Protein AF-A0A8S2WA29-F1 (afdb_monomer_lite)

Organism: NCBI:txid392030

Sequence (80 aa):
MDSTFCTTPPNFEQVFIIQVILHGSYVLVMYALLPDHKAITYVHLFNILFAEAKPFNKKFDPILIMSNFEPGIAKEIALE

Radius of gyration: 13.33 Å; chains: 1; bounding box: 33×31×36 Å

pLDDT: mean 72.46, std 14.71, range [35.94, 89.75]

Secondary structure (DSSP, 8-state):
-----S---TT-SEEEEEEEEETTEEEEEEEEEES---HHHHHHHHHHHHHHHGGGTPPP-GGG----S-HHHHHHHTT-

Foldseek 3Di:
DPPPDPDDPPQFDDKAWDWDQDPNDTDTDDIDGFNDLALVRVVVVVVVVQVVCVVVVDDDDLVPDPDDPRVSSVVVVVPD

Structure (mmCIF, N/CA/C/O backbone):
data_AF-A0A8S2WA29-F1
#
_entry.id   AF-A0A8S2WA29-F1
#
loop_
_atom_site.group_PDB
_atom_site.id
_atom_site.type_symbol
_atom_site.label_atom_id
_atom_site.label_alt_id
_atom_site.label_comp_id
_atom_site.label_asym_id
_atom_site.label_entity_id
_atom_site.label_seq_id
_atom_site.pdbx_PDB_ins_code
_atom_site.Cartn_x
_atom_site.Cartn_y
_atom_site.Cartn_z
_atom_site.occupancy
_atom_site.B_iso_or_equiv
_atom_site.auth_seq_id
_atom_site.auth_comp_id
_atom_site.auth_asym_id
_atom_site.auth_atom_id
_atom_site.pdbx_PDB_model_num
ATOM 1 N N . MET A 1 1 ? 14.406 -6.775 7.495 1.00 43.25 1 MET A N 1
ATOM 2 C CA . MET A 1 1 ? 14.106 -7.635 6.337 1.00 43.25 1 MET A CA 1
ATOM 3 C C . MET A 1 1 ? 13.518 -8.914 6.905 1.00 43.25 1 MET A C 1
ATOM 5 O O . MET A 1 1 ? 14.275 -9.754 7.371 1.00 43.25 1 MET A O 1
ATOM 9 N N . ASP A 1 2 ? 12.189 -8.982 7.021 1.00 35.94 2 ASP A N 1
ATOM 10 C CA . ASP A 1 2 ? 11.507 -10.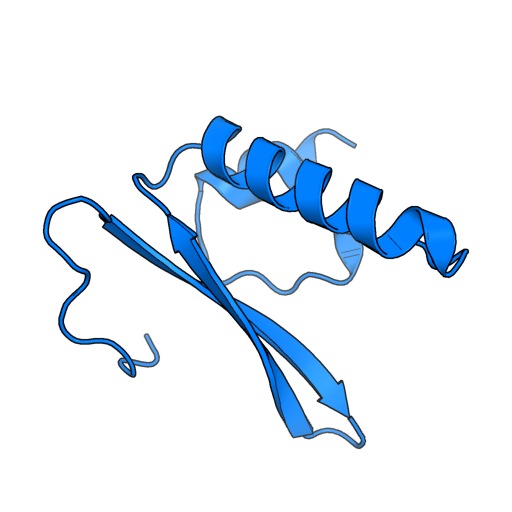271 7.166 1.00 35.94 2 ASP A CA 1
ATOM 11 C C . ASP A 1 2 ? 11.240 -10.753 5.740 1.00 35.94 2 ASP A C 1
ATOM 13 O O . ASP A 1 2 ? 10.727 -10.014 4.899 1.00 35.94 2 ASP A O 1
ATOM 17 N N . SER A 1 3 ? 11.778 -11.926 5.438 1.00 39.16 3 SER A N 1
ATOM 18 C CA . SER A 1 3 ? 11.931 -12.459 4.090 1.00 39.16 3 SER A CA 1
ATOM 19 C C . SER A 1 3 ? 10.866 -13.517 3.834 1.00 39.16 3 SER A C 1
ATOM 21 O O . SER A 1 3 ? 11.194 -14.667 3.554 1.00 39.16 3 SER A O 1
ATOM 23 N N . THR A 1 4 ? 9.588 -13.168 3.980 1.00 54.19 4 THR A N 1
ATOM 24 C CA . THR A 1 4 ? 8.510 -14.159 3.810 1.00 54.19 4 THR A CA 1
ATOM 25 C C . THR A 1 4 ? 8.140 -14.389 2.332 1.00 54.19 4 THR A C 1
ATOM 27 O O . THR A 1 4 ? 7.560 -15.418 1.995 1.00 54.19 4 THR A O 1
ATOM 30 N N . PHE A 1 5 ? 8.553 -13.510 1.408 1.00 53.50 5 PHE A N 1
ATOM 31 C CA . PHE A 1 5 ? 8.272 -13.661 -0.026 1.00 53.50 5 PHE A CA 1
ATOM 32 C C . PHE A 1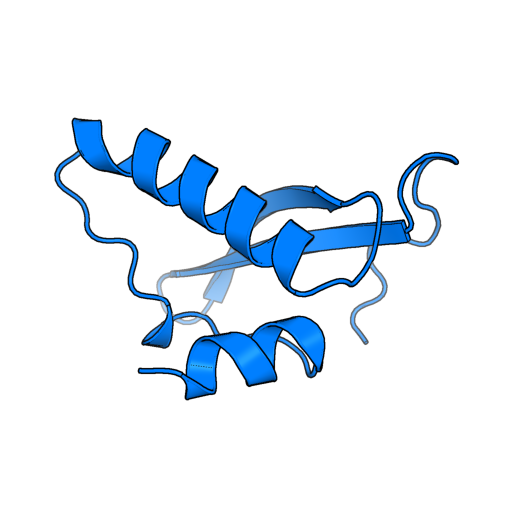 5 ? 9.553 -13.568 -0.866 1.00 53.50 5 PHE A C 1
ATOM 34 O O . PHE A 1 5 ? 10.092 -12.490 -1.089 1.00 53.50 5 PHE A O 1
ATOM 41 N N . CYS A 1 6 ? 10.051 -14.718 -1.336 1.00 53.72 6 CYS A N 1
ATOM 42 C CA . CYS A 1 6 ? 11.256 -14.806 -2.174 1.00 53.72 6 CYS A CA 1
ATOM 43 C C . CYS A 1 6 ? 11.008 -14.512 -3.664 1.00 53.72 6 CYS A C 1
ATOM 45 O O . CYS A 1 6 ? 11.971 -14.360 -4.407 1.00 53.72 6 CYS A O 1
ATOM 47 N N . THR A 1 7 ? 9.753 -14.467 -4.125 1.00 57.88 7 THR A N 1
ATOM 48 C CA . THR A 1 7 ? 9.413 -14.203 -5.534 1.00 57.88 7 THR A CA 1
ATOM 49 C C . THR A 1 7 ? 8.048 -13.527 -5.647 1.00 57.88 7 THR A C 1
ATOM 51 O O . THR A 1 7 ? 7.036 -14.069 -5.204 1.00 57.88 7 THR A O 1
ATOM 54 N N . THR A 1 8 ? 8.007 -12.340 -6.247 1.00 63.41 8 THR A N 1
ATOM 55 C CA . THR A 1 8 ? 6.775 -11.738 -6.764 1.00 63.41 8 THR A CA 1
ATOM 56 C C . THR A 1 8 ? 6.515 -12.246 -8.187 1.00 63.41 8 THR A C 1
ATOM 58 O O . THR A 1 8 ? 7.469 -12.541 -8.914 1.00 63.41 8 THR A O 1
ATOM 61 N N . PRO A 1 9 ? 5.246 -12.395 -8.620 1.00 74.69 9 PRO A N 1
ATOM 62 C CA . PRO A 1 9 ? 4.956 -12.725 -10.013 1.00 74.69 9 PRO A CA 1
ATOM 63 C C . PRO A 1 9 ? 5.562 -11.670 -10.956 1.00 74.69 9 PRO A C 1
ATOM 65 O O . PRO A 1 9 ? 5.720 -10.527 -10.533 1.00 74.69 9 PRO A O 1
ATOM 68 N N . PRO A 1 10 ? 5.828 -11.989 -12.238 1.00 77.38 10 PRO A N 1
ATOM 69 C CA . PRO A 1 10 ? 6.615 -11.129 -13.137 1.00 77.38 10 PRO A CA 1
ATOM 70 C C . PRO A 1 10 ? 6.108 -9.690 -13.311 1.00 77.38 10 PRO A C 1
ATOM 72 O O . PRO A 1 10 ? 6.861 -8.825 -13.740 1.00 77.38 10 PRO A O 1
ATOM 75 N N . ASN A 1 11 ? 4.838 -9.437 -12.993 1.00 85.06 11 ASN A N 1
ATOM 76 C CA . ASN A 1 11 ? 4.191 -8.134 -13.134 1.00 85.06 11 ASN A CA 1
ATOM 77 C C . ASN A 1 11 ? 4.221 -7.291 -11.846 1.00 85.06 11 ASN A C 1
ATOM 79 O O . ASN A 1 11 ? 3.634 -6.212 -11.823 1.00 85.06 11 ASN A O 1
ATOM 83 N N . PHE A 1 12 ? 4.829 -7.796 -10.769 1.00 85.19 12 PHE A N 1
ATOM 84 C CA . PHE A 1 12 ? 4.843 -7.148 -9.462 1.00 85.19 12 PHE A CA 1
ATOM 85 C C . PHE A 1 12 ? 6.260 -7.069 -8.907 1.00 85.19 12 PHE A C 1
ATOM 87 O O . PHE A 1 12 ? 7.008 -8.045 -8.924 1.00 85.19 12 PHE A O 1
ATOM 94 N N . GLU A 1 13 ? 6.613 -5.909 -8.371 1.00 85.50 13 GLU A N 1
ATOM 95 C CA . GLU A 1 13 ? 7.932 -5.657 -7.788 1.00 85.50 13 GLU A CA 1
ATOM 96 C C . GLU A 1 13 ? 7.939 -5.824 -6.265 1.00 85.50 13 GLU A C 1
ATOM 98 O O . GLU A 1 13 ? 9.013 -5.922 -5.670 1.00 85.50 13 GLU A O 1
ATOM 103 N N . GLN A 1 14 ? 6.765 -5.865 -5.621 1.00 81.06 14 GLN A N 1
ATOM 104 C CA . GLN A 1 14 ? 6.679 -6.053 -4.172 1.00 81.06 14 GLN A CA 1
ATOM 105 C C . GLN A 1 14 ? 5.376 -6.679 -3.675 1.00 81.06 14 GLN A C 1
ATOM 107 O O . GLN A 1 14 ? 4.315 -6.573 -4.294 1.00 81.06 14 GLN A O 1
ATOM 112 N N . VAL A 1 15 ? 5.481 -7.280 -2.490 1.00 84.00 15 VAL A N 1
ATOM 113 C CA . VAL A 1 15 ? 4.352 -7.644 -1.634 1.00 84.00 15 VAL A CA 1
ATOM 114 C C . VAL A 1 15 ? 4.286 -6.626 -0.499 1.00 84.00 15 VAL A C 1
ATOM 116 O O . VAL A 1 15 ? 5.155 -6.602 0.369 1.00 84.00 15 VAL A O 1
ATOM 119 N N . PHE A 1 16 ? 3.253 -5.792 -0.498 1.00 82.19 16 PHE A N 1
ATOM 120 C CA . PHE A 1 16 ? 2.973 -4.846 0.571 1.00 82.19 16 PHE A CA 1
ATOM 121 C C . PHE A 1 16 ? 2.105 -5.510 1.637 1.00 82.19 16 PHE A C 1
ATOM 123 O O . PHE A 1 16 ? 1.046 -6.051 1.326 1.00 82.19 16 PHE A O 1
ATOM 130 N N . ILE A 1 17 ? 2.546 -5.490 2.891 1.00 81.50 17 ILE A N 1
ATOM 131 C CA . ILE A 1 17 ? 1.906 -6.209 3.994 1.00 81.50 17 ILE A CA 1
ATOM 132 C C . ILE A 1 17 ? 1.299 -5.210 4.977 1.00 81.50 17 ILE A C 1
ATOM 134 O O . ILE A 1 17 ? 1.982 -4.306 5.450 1.00 81.50 17 ILE A O 1
ATOM 138 N N . ILE A 1 18 ? 0.030 -5.415 5.330 1.00 79.38 18 ILE A N 1
ATOM 139 C CA . ILE A 1 18 ? -0.672 -4.648 6.359 1.00 79.38 18 ILE A CA 1
ATOM 140 C C . ILE A 1 18 ? -0.926 -5.567 7.551 1.00 79.38 18 ILE A C 1
ATOM 142 O O . ILE A 1 18 ? -1.542 -6.633 7.432 1.00 79.38 18 ILE A O 1
ATOM 146 N N . GLN A 1 19 ? -0.450 -5.135 8.713 1.00 78.69 19 GLN A N 1
ATOM 147 C CA . GLN A 1 19 ? -0.599 -5.832 9.985 1.00 78.69 19 GLN A CA 1
ATOM 148 C C . GLN A 1 19 ? -1.309 -4.935 10.993 1.00 78.69 19 GLN A C 1
ATOM 150 O O . GLN A 1 19 ? -1.179 -3.713 10.958 1.00 78.69 19 GLN A O 1
ATOM 155 N N . VAL A 1 20 ? -2.038 -5.554 11.915 1.00 76.38 20 VAL A N 1
ATOM 156 C CA . VAL A 1 20 ? -2.621 -4.881 13.080 1.00 76.38 20 VAL A CA 1
ATOM 157 C C . VAL A 1 20 ? -2.024 -5.459 14.353 1.00 76.38 20 VAL A C 1
ATOM 159 O O . VAL A 1 20 ? -1.672 -6.637 14.402 1.00 76.38 20 VAL A O 1
ATOM 162 N N . ILE A 1 21 ? -1.928 -4.640 15.396 1.00 76.81 21 ILE A N 1
ATOM 163 C CA . ILE A 1 21 ? -1.482 -5.093 16.713 1.00 76.81 21 ILE A CA 1
ATOM 164 C C . ILE A 1 21 ? -2.714 -5.498 17.524 1.00 76.81 21 ILE A C 1
ATOM 166 O O . ILE A 1 21 ? -3.569 -4.668 17.829 1.00 76.81 21 ILE A O 1
ATOM 170 N N . LEU A 1 22 ? -2.797 -6.774 17.896 1.00 77.81 22 LEU A N 1
ATOM 171 C CA . LEU A 1 22 ? -3.838 -7.325 18.763 1.00 77.81 22 LEU A CA 1
ATOM 172 C C . LEU A 1 22 ? -3.180 -7.961 19.985 1.00 77.81 22 LEU A C 1
ATOM 174 O O . LEU A 1 22 ? -2.371 -8.874 19.856 1.00 77.81 22 LEU A O 1
ATOM 178 N N . HIS A 1 23 ? -3.506 -7.456 21.179 1.00 85.94 23 HIS A N 1
ATOM 179 C CA . HIS A 1 23 ? -2.934 -7.917 22.454 1.00 85.94 23 HIS A CA 1
ATOM 180 C C . HIS A 1 23 ? -1.392 -7.993 22.454 1.00 85.94 23 HIS A C 1
ATOM 182 O O . HIS A 1 23 ? -0.802 -8.943 22.960 1.00 85.94 23 HIS A O 1
ATOM 188 N N . GLY A 1 24 ? -0.731 -7.003 21.845 1.00 79.81 24 GLY A N 1
ATOM 189 C CA . GLY A 1 24 ? 0.732 -6.950 21.747 1.00 79.81 24 GLY A CA 1
ATOM 190 C C . GLY A 1 24 ? 1.345 -7.875 20.689 1.00 79.81 24 GLY A C 1
ATOM 191 O O . GLY A 1 24 ? 2.565 -7.928 20.579 1.00 79.81 24 GLY A O 1
ATOM 192 N N . SER A 1 25 ? 0.529 -8.579 19.901 1.00 77.25 25 SER A N 1
ATOM 193 C CA . SER A 1 25 ? 0.982 -9.431 18.797 1.00 77.25 25 SER A CA 1
ATOM 194 C C . SER A 1 25 ? 0.632 -8.814 17.446 1.00 77.25 25 SER A C 1
ATOM 196 O O . SER A 1 25 ? -0.476 -8.309 17.261 1.00 77.25 25 SER A O 1
ATOM 198 N N . TYR A 1 26 ? 1.559 -8.883 16.489 1.00 77.81 26 TYR A N 1
ATOM 199 C CA . TYR A 1 26 ? 1.295 -8.505 15.101 1.00 77.81 26 TYR A CA 1
ATOM 200 C C . TYR A 1 26 ? 0.482 -9.596 14.406 1.00 77.81 26 TYR A C 1
ATOM 202 O O . TYR A 1 26 ? 0.876 -10.761 14.383 1.00 77.81 26 TYR A O 1
ATOM 210 N N . VAL A 1 27 ? -0.649 -9.210 13.825 1.00 78.44 27 VAL A N 1
ATOM 211 C CA . VAL A 1 27 ? -1.531 -10.094 13.063 1.00 78.44 27 VAL A CA 1
ATOM 212 C C . VAL A 1 27 ? -1.625 -9.573 11.636 1.00 78.44 27 VAL A C 1
ATOM 214 O O . VAL A 1 27 ? -2.006 -8.424 11.411 1.00 78.44 27 VAL A O 1
ATOM 217 N N . LEU A 1 28 ? -1.279 -10.424 10.668 1.00 81.38 28 LEU A N 1
ATOM 218 C CA . LEU A 1 28 ? -1.462 -10.144 9.246 1.00 81.38 28 LEU A CA 1
ATOM 219 C C . LEU A 1 28 ? -2.955 -10.027 8.935 1.00 81.38 28 LEU A C 1
ATOM 221 O O . LEU A 1 28 ? -3.708 -10.969 9.174 1.00 81.38 28 LEU A O 1
ATOM 225 N N . VAL A 1 29 ? -3.367 -8.892 8.374 1.00 81.56 29 VAL A N 1
ATOM 226 C CA . VAL A 1 29 ? -4.761 -8.674 7.951 1.00 81.56 29 VAL A CA 1
ATOM 227 C C . VAL A 1 29 ? -4.905 -8.641 6.441 1.00 81.56 29 VAL A C 1
ATOM 229 O O . VAL A 1 29 ? -5.942 -9.042 5.921 1.00 81.56 29 VAL A O 1
ATOM 232 N N . MET A 1 30 ? -3.876 -8.179 5.731 1.00 83.44 30 MET A N 1
ATOM 233 C CA . MET A 1 30 ? -3.905 -8.058 4.280 1.00 83.44 30 MET A CA 1
ATOM 234 C C . MET A 1 30 ? -2.492 -8.063 3.707 1.00 83.44 30 MET A C 1
ATOM 236 O O . MET A 1 30 ? -1.549 -7.580 4.333 1.00 83.44 30 MET A O 1
ATOM 240 N N . TYR A 1 31 ? -2.371 -8.558 2.481 1.00 84.81 31 TYR A N 1
ATOM 241 C CA . TYR A 1 31 ? -1.242 -8.267 1.611 1.00 84.81 31 TYR A CA 1
ATOM 242 C C . TYR A 1 31 ? -1.752 -7.753 0.258 1.00 84.81 31 TYR A C 1
ATOM 244 O O . TYR A 1 31 ? -2.842 -8.123 -0.181 1.00 84.81 31 TYR A O 1
ATOM 252 N N . ALA A 1 32 ? -0.961 -6.914 -0.401 1.00 86.06 32 ALA A N 1
ATOM 253 C CA . ALA A 1 32 ? -1.214 -6.398 -1.738 1.00 86.06 32 ALA A CA 1
ATOM 254 C C . ALA A 1 32 ? 0.024 -6.616 -2.613 1.00 86.06 32 ALA A C 1
ATOM 256 O O . ALA A 1 32 ? 1.146 -6.362 -2.185 1.00 86.06 32 ALA A O 1
ATOM 257 N N . LEU A 1 33 ? -0.172 -7.088 -3.842 1.00 88.50 33 LEU A N 1
ATOM 258 C CA . LEU A 1 33 ? 0.900 -7.152 -4.832 1.00 88.50 33 LEU A CA 1
ATOM 259 C C . LEU A 1 33 ? 0.954 -5.810 -5.555 1.00 88.50 33 LEU A C 1
ATOM 261 O O . LEU A 1 33 ? -0.032 -5.424 -6.184 1.00 88.50 33 LEU A O 1
ATOM 265 N N . LEU A 1 34 ? 2.078 -5.099 -5.455 1.00 86.94 34 LEU A N 1
ATOM 266 C CA . LEU A 1 34 ? 2.231 -3.794 -6.095 1.00 86.94 34 LEU A CA 1
ATOM 267 C C . LEU A 1 34 ? 3.181 -3.881 -7.296 1.00 86.94 34 LEU A C 1
ATOM 269 O O . LEU A 1 34 ? 4.210 -4.563 -7.223 1.00 86.94 34 LEU A O 1
ATOM 273 N N . PRO A 1 35 ? 2.827 -3.229 -8.418 1.00 89.56 35 PRO A N 1
ATOM 274 C CA . PRO A 1 35 ? 3.597 -3.297 -9.655 1.00 89.56 35 PRO A CA 1
ATOM 275 C C . PRO A 1 35 ? 4.936 -2.567 -9.561 1.00 89.56 35 PRO A C 1
ATOM 277 O O . PRO A 1 35 ? 5.848 -2.909 -10.298 1.00 89.56 35 PRO A O 1
ATOM 280 N N . ASP A 1 36 ? 5.055 -1.580 -8.673 1.00 87.62 36 ASP A N 1
ATOM 281 C CA . ASP A 1 36 ? 6.280 -0.819 -8.444 1.00 87.62 36 ASP A CA 1
ATOM 282 C C . ASP A 1 36 ? 6.340 -0.254 -7.012 1.00 87.62 36 ASP A C 1
ATOM 284 O O . ASP A 1 36 ? 5.403 -0.415 -6.224 1.00 87.62 36 ASP A O 1
ATOM 288 N N . HIS A 1 37 ? 7.453 0.406 -6.681 1.00 84.06 37 HIS A N 1
ATOM 289 C CA . HIS A 1 37 ? 7.732 1.052 -5.385 1.00 84.06 37 HIS A CA 1
ATOM 290 C C . HIS A 1 37 ? 7.443 2.565 -5.359 1.00 84.06 37 HIS A C 1
ATOM 292 O O . HIS A 1 37 ? 8.011 3.309 -4.556 1.00 84.06 37 HIS A O 1
ATOM 298 N N . LYS A 1 38 ? 6.605 3.079 -6.270 1.00 84.56 38 LYS A N 1
ATOM 299 C CA . LYS A 1 38 ? 6.374 4.529 -6.398 1.00 84.56 38 LYS A CA 1
ATOM 300 C C . LYS A 1 38 ? 5.302 5.032 -5.430 1.00 84.56 38 LYS A C 1
ATOM 302 O O . LYS A 1 38 ? 4.300 4.368 -5.192 1.00 84.56 38 LYS A O 1
ATOM 307 N N . ALA A 1 39 ? 5.450 6.284 -4.983 1.00 82.88 39 ALA A N 1
ATOM 308 C CA . ALA A 1 39 ? 4.477 6.983 -4.128 1.00 82.88 39 ALA A CA 1
ATOM 309 C C . ALA A 1 39 ? 3.033 6.893 -4.657 1.00 82.88 39 ALA A C 1
ATOM 311 O O . ALA A 1 39 ? 2.118 6.560 -3.912 1.00 82.88 39 ALA A O 1
ATOM 312 N N . ILE A 1 40 ? 2.837 7.096 -5.965 1.00 86.12 40 ILE A N 1
ATOM 313 C CA . ILE A 1 40 ? 1.510 7.037 -6.600 1.00 86.12 40 ILE A CA 1
ATOM 314 C C . ILE A 1 40 ? 0.829 5.669 -6.444 1.00 86.12 40 ILE A C 1
ATOM 316 O O . ILE A 1 40 ? -0.391 5.598 -6.304 1.00 86.12 40 ILE A O 1
ATOM 320 N N . THR A 1 41 ? 1.608 4.589 -6.429 1.00 88.00 41 THR A N 1
ATOM 321 C CA . THR A 1 41 ? 1.106 3.223 -6.268 1.00 88.00 41 THR A CA 1
ATOM 322 C C . THR A 1 41 ? 0.619 2.997 -4.841 1.00 88.00 41 THR A C 1
ATOM 324 O O . THR A 1 41 ? -0.462 2.442 -4.640 1.00 88.00 41 THR A O 1
ATOM 327 N N . TYR A 1 42 ? 1.348 3.516 -3.849 1.00 84.62 42 TYR A N 1
ATOM 328 C CA . TYR A 1 42 ? 0.913 3.503 -2.452 1.00 84.62 42 TYR A CA 1
ATOM 329 C C . TYR A 1 42 ? -0.330 4.375 -2.229 1.00 84.62 42 TYR A C 1
ATOM 331 O O . TYR A 1 42 ? -1.286 3.923 -1.605 1.00 84.62 42 TYR A O 1
ATOM 339 N N . VAL A 1 43 ? -0.379 5.582 -2.806 1.00 84.94 43 VAL A N 1
ATOM 340 C CA . VAL A 1 43 ? -1.563 6.462 -2.758 1.00 84.94 43 VAL A CA 1
ATOM 341 C C . VAL A 1 43 ? -2.787 5.764 -3.347 1.00 84.94 43 VAL A C 1
ATOM 343 O O . VAL A 1 43 ? -3.876 5.816 -2.776 1.00 84.94 43 VAL A O 1
ATOM 346 N N . HIS A 1 44 ? -2.624 5.077 -4.479 1.00 89.75 44 HIS A N 1
ATOM 347 C CA . HIS A 1 44 ? -3.709 4.319 -5.088 1.00 89.75 44 HIS A CA 1
ATOM 348 C C . HIS A 1 44 ? -4.206 3.193 -4.173 1.00 89.75 44 HIS A C 1
ATOM 350 O O . HIS A 1 44 ? -5.414 3.082 -3.957 1.00 89.75 44 HIS A O 1
ATOM 356 N N . LEU A 1 45 ? -3.292 2.413 -3.584 1.00 87.38 45 LEU A N 1
ATOM 357 C CA . LEU A 1 45 ? -3.635 1.382 -2.605 1.00 87.38 45 LEU A CA 1
ATOM 358 C C . LEU A 1 45 ? -4.410 1.975 -1.419 1.00 87.38 45 LEU A C 1
ATOM 360 O O . LEU A 1 45 ? -5.478 1.470 -1.076 1.00 87.38 45 LEU A O 1
ATOM 364 N N . PHE A 1 46 ? -3.919 3.059 -0.814 1.00 84.88 46 PHE A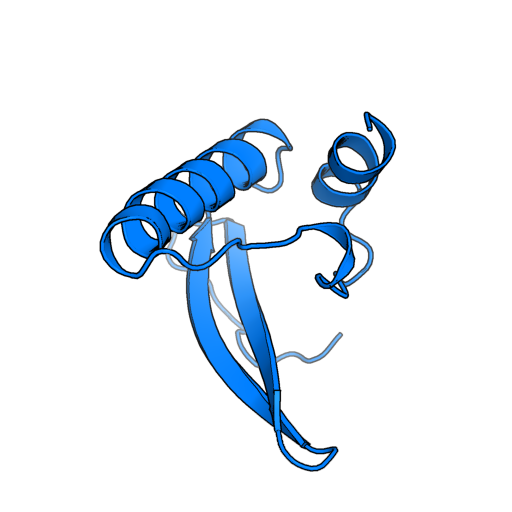 N 1
ATOM 365 C CA . PHE A 1 46 ? -4.589 3.691 0.324 1.00 84.88 46 PHE A CA 1
ATOM 366 C C . PHE A 1 46 ? -5.973 4.229 -0.042 1.00 84.88 46 PHE A C 1
ATOM 368 O O . PHE A 1 46 ? -6.914 4.027 0.718 1.00 84.88 46 PHE A O 1
ATOM 375 N N . ASN A 1 47 ? -6.146 4.817 -1.228 1.00 86.81 47 ASN A N 1
ATOM 376 C CA . ASN A 1 47 ? -7.459 5.253 -1.708 1.00 86.81 47 ASN A CA 1
ATOM 377 C C . ASN A 1 47 ? -8.461 4.101 -1.836 1.00 86.81 47 ASN A C 1
ATOM 379 O O . ASN A 1 47 ? -9.624 4.267 -1.466 1.00 86.81 47 ASN A O 1
ATOM 383 N N . ILE A 1 48 ? -8.019 2.933 -2.311 1.00 88.38 48 ILE A N 1
ATOM 384 C CA . ILE A 1 48 ? -8.856 1.727 -2.333 1.00 88.38 48 ILE A CA 1
ATOM 385 C C . ILE A 1 48 ? -9.243 1.337 -0.904 1.00 88.38 48 ILE A C 1
ATOM 387 O O . ILE A 1 48 ? -10.422 1.137 -0.620 1.00 88.38 48 ILE A O 1
ATOM 391 N N . LEU A 1 49 ? -8.282 1.304 0.022 1.00 84.44 49 LEU A N 1
ATOM 392 C CA . LEU A 1 49 ? -8.546 0.958 1.422 1.00 84.44 49 LEU A CA 1
ATOM 393 C C . LEU A 1 49 ? -9.509 1.941 2.098 1.00 84.44 49 LEU A C 1
ATOM 395 O O . LEU A 1 49 ? -10.413 1.517 2.816 1.00 84.44 49 LEU A O 1
ATOM 399 N N . PHE A 1 50 ? -9.371 3.244 1.844 1.00 83.38 50 PHE A N 1
ATOM 400 C CA . PHE A 1 50 ? -10.297 4.260 2.343 1.00 83.38 50 PHE A CA 1
ATOM 401 C C 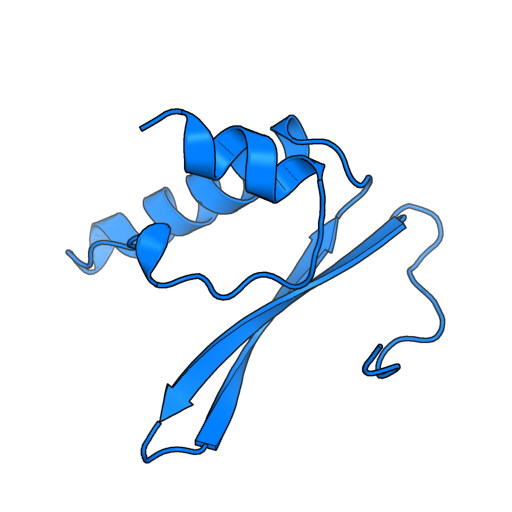. PHE A 1 50 ? -11.708 4.072 1.786 1.00 83.38 50 PHE A C 1
ATOM 403 O O . PHE A 1 50 ? -12.685 4.204 2.527 1.00 83.38 50 PHE A O 1
ATOM 410 N N . ALA A 1 51 ? -11.827 3.751 0.495 1.00 87.12 51 ALA A N 1
ATOM 411 C CA . ALA A 1 51 ? -13.112 3.491 -0.138 1.00 87.12 51 ALA A CA 1
ATOM 412 C C . ALA A 1 51 ? -13.800 2.257 0.466 1.00 87.12 51 ALA A C 1
ATOM 414 O O . ALA A 1 51 ? -14.984 2.331 0.787 1.00 87.12 51 ALA A O 1
ATOM 415 N N . GLU A 1 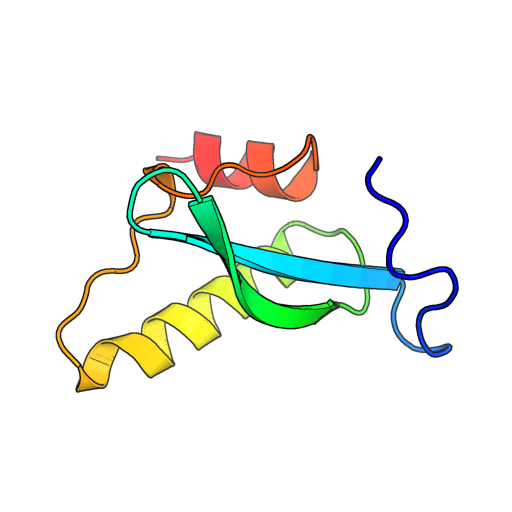52 ? -13.053 1.177 0.704 1.00 84.81 52 GLU A N 1
ATOM 416 C CA . GLU A 1 52 ? -13.552 -0.048 1.346 1.00 84.81 52 GLU A CA 1
ATOM 417 C C . GLU A 1 52 ? -13.875 0.144 2.835 1.00 84.81 52 GLU A C 1
ATOM 419 O O . GLU A 1 52 ? -14.778 -0.498 3.366 1.00 84.81 52 GLU A O 1
ATOM 424 N N . ALA A 1 53 ? -13.181 1.049 3.533 1.00 80.00 53 ALA A N 1
ATOM 425 C CA . ALA A 1 53 ? -13.447 1.357 4.940 1.00 80.00 53 ALA A CA 1
ATOM 426 C C . ALA A 1 53 ? -14.678 2.261 5.141 1.00 80.00 53 ALA A C 1
ATOM 428 O O . ALA A 1 53 ? -15.337 2.197 6.186 1.00 80.00 53 ALA A O 1
ATOM 429 N N . LYS A 1 54 ? -15.015 3.089 4.143 1.00 82.56 54 LYS A N 1
ATOM 430 C CA . LYS A 1 54 ? -16.106 4.075 4.204 1.00 82.56 54 LYS A CA 1
ATOM 431 C C . LYS A 1 54 ? -17.477 3.475 4.578 1.00 82.56 54 LYS A C 1
ATOM 433 O O . LYS A 1 54 ? -18.131 4.061 5.442 1.00 82.56 54 LYS A O 1
ATOM 438 N N . PRO A 1 55 ? -17.922 2.321 4.034 1.00 87.00 55 PRO A N 1
ATOM 439 C CA . PRO A 1 55 ? -19.168 1.662 4.441 1.00 87.00 55 PRO A CA 1
ATOM 440 C C . PRO A 1 55 ? -19.218 1.273 5.922 1.00 87.00 55 PRO A C 1
ATOM 442 O O . PRO A 1 55 ? -20.293 1.235 6.513 1.00 87.00 55 PRO A O 1
ATOM 445 N N . PHE A 1 56 ? -18.065 1.009 6.540 1.00 82.50 56 PHE A N 1
ATOM 446 C CA . PHE A 1 56 ? -17.967 0.597 7.942 1.00 82.50 56 PHE A CA 1
ATOM 447 C C . PHE A 1 56 ? -17.850 1.780 8.911 1.00 82.50 56 PHE A C 1
ATOM 449 O O . PHE A 1 56 ? -17.694 1.571 10.114 1.00 82.50 56 PHE A O 1
ATOM 456 N N . ASN A 1 57 ? -17.905 3.016 8.397 1.00 76.38 57 ASN A N 1
ATOM 457 C CA . ASN A 1 57 ? -17.727 4.258 9.149 1.00 76.38 57 ASN A CA 1
ATOM 458 C C . ASN A 1 57 ? -16.440 4.277 9.999 1.00 76.38 57 ASN A C 1
ATOM 460 O O . ASN A 1 57 ? -16.377 4.912 11.053 1.00 76.38 57 ASN A O 1
ATOM 464 N N . LYS A 1 58 ? -15.412 3.543 9.555 1.00 69.06 58 LYS A N 1
ATOM 465 C CA . LYS A 1 58 ? -14.099 3.507 10.196 1.00 69.06 58 LYS A CA 1
ATOM 466 C C . LYS A 1 58 ? -13.154 4.440 9.455 1.00 69.06 58 LYS A C 1
ATOM 468 O O . LYS A 1 58 ? -13.100 4.430 8.229 1.00 69.06 58 LYS A O 1
ATOM 473 N N . LYS A 1 59 ? -12.391 5.229 10.211 1.00 64.12 59 LYS A N 1
ATOM 474 C CA . LYS A 1 59 ? -11.259 5.978 9.669 1.00 64.12 59 LYS A CA 1
ATOM 475 C C . LYS A 1 59 ? -10.040 5.068 9.654 1.00 64.12 59 LYS A C 1
ATOM 477 O O . LYS A 1 59 ? -9.700 4.481 10.679 1.00 64.12 59 LYS A O 1
ATOM 482 N N . PHE A 1 60 ? -9.418 4.946 8.491 1.00 63.62 60 PHE A N 1
ATOM 483 C CA . PHE A 1 60 ? -8.053 4.456 8.391 1.00 63.62 60 PHE A CA 1
ATOM 484 C C . PHE A 1 60 ? -7.156 5.678 8.625 1.00 63.62 60 PHE A C 1
ATOM 486 O O . PHE A 1 60 ? -7.374 6.713 8.001 1.00 63.62 60 PHE A O 1
ATOM 493 N N . ASP A 1 61 ? -6.260 5.613 9.604 1.00 61.91 61 ASP A N 1
ATOM 494 C CA . ASP A 1 61 ? -5.367 6.722 9.947 1.00 61.91 61 ASP A CA 1
ATOM 495 C C . ASP A 1 61 ? -3.940 6.334 9.534 1.00 61.91 61 ASP A C 1
ATOM 497 O O . ASP A 1 61 ? -3.391 5.380 10.102 1.00 61.91 61 ASP A O 1
ATOM 501 N N . PRO A 1 62 ? -3.344 7.019 8.542 1.00 55.69 62 PRO A N 1
ATOM 502 C CA . PRO A 1 62 ? -1.985 6.754 8.086 1.00 55.69 62 PRO A CA 1
ATOM 503 C C . PRO A 1 62 ? -0.926 6.868 9.186 1.00 55.69 62 PRO A C 1
ATOM 505 O O . PRO A 1 62 ? 0.106 6.208 9.101 1.00 55.69 62 PRO A O 1
ATOM 508 N N . ILE A 1 63 ? -1.183 7.643 10.247 1.00 53.88 63 ILE A N 1
ATOM 509 C CA . ILE A 1 63 ? -0.246 7.857 11.362 1.00 53.88 63 ILE A CA 1
ATOM 510 C C . ILE A 1 63 ? -0.062 6.573 12.192 1.00 53.88 63 ILE A C 1
ATOM 512 O O . ILE A 1 63 ? 0.975 6.368 12.822 1.00 53.88 63 ILE A O 1
ATOM 516 N N . LEU A 1 64 ? -1.042 5.663 12.159 1.00 55.66 64 LEU A N 1
ATOM 517 C CA . LEU A 1 64 ? -0.954 4.347 12.800 1.00 55.66 64 LEU A CA 1
ATOM 518 C C . LEU A 1 64 ? -0.209 3.310 11.938 1.00 55.66 64 LEU A C 1
ATOM 520 O O . LEU A 1 64 ? -0.020 2.173 12.379 1.00 55.66 64 LEU A O 1
ATOM 524 N N . ILE A 1 65 ? 0.216 3.671 10.721 1.00 60.59 65 ILE A N 1
ATOM 525 C CA . ILE A 1 65 ? 0.949 2.784 9.815 1.00 60.59 65 ILE A CA 1
ATOM 526 C C . ILE A 1 65 ? 2.433 2.829 10.169 1.00 60.59 65 ILE A C 1
ATOM 528 O O . ILE A 1 65 ? 3.176 3.728 9.777 1.00 60.59 65 ILE A O 1
ATOM 532 N N . MET A 1 66 ? 2.896 1.803 10.878 1.00 58.41 66 MET A N 1
ATOM 533 C CA . MET A 1 66 ? 4.325 1.556 11.039 1.00 58.41 66 MET A CA 1
ATOM 534 C C . MET A 1 66 ? 4.851 0.916 9.747 1.00 58.41 66 MET A C 1
ATOM 536 O O . MET A 1 66 ? 4.760 -0.296 9.561 1.00 58.41 66 MET A O 1
ATOM 540 N N . SER A 1 67 ? 5.344 1.735 8.817 1.00 63.03 67 SER A N 1
ATOM 541 C CA . SER A 1 67 ? 5.956 1.236 7.582 1.00 63.03 67 SER A CA 1
ATOM 542 C C . SER A 1 67 ? 7.433 0.921 7.801 1.00 63.03 67 SER A C 1
ATOM 544 O O . SER A 1 67 ? 8.171 1.715 8.386 1.00 63.03 67 SER A O 1
ATOM 546 N N . ASN A 1 68 ? 7.897 -0.204 7.254 1.00 58.03 68 ASN A N 1
ATOM 547 C CA . ASN A 1 68 ? 9.327 -0.397 7.013 1.00 58.03 68 ASN A CA 1
ATOM 548 C C . ASN A 1 68 ? 9.812 0.695 6.039 1.00 58.03 68 ASN A C 1
ATOM 550 O O . ASN A 1 68 ? 9.005 1.171 5.244 1.00 58.03 68 ASN A O 1
ATOM 554 N N . PHE A 1 69 ? 11.082 1.111 6.153 1.00 54.91 69 PHE A N 1
ATOM 555 C CA . PHE A 1 69 ? 11.744 2.252 5.488 1.00 54.91 69 PHE A CA 1
ATOM 556 C C . PHE A 1 69 ? 11.604 2.311 3.948 1.00 54.91 69 PHE A C 1
ATOM 558 O O . PHE A 1 69 ? 12.590 2.219 3.223 1.00 54.91 69 PHE A O 1
ATOM 565 N N . GLU A 1 70 ? 10.389 2.506 3.449 1.00 63.53 70 GLU A N 1
ATOM 566 C CA . GLU A 1 70 ? 10.061 2.697 2.043 1.00 63.53 70 GLU A CA 1
ATOM 567 C C . GLU A 1 70 ? 10.010 4.204 1.757 1.00 63.53 70 GLU A C 1
ATOM 569 O O . GLU A 1 70 ? 9.098 4.897 2.231 1.00 63.53 70 GLU A O 1
ATOM 574 N N . PRO A 1 71 ? 10.977 4.755 0.998 1.00 61.53 71 PRO A N 1
ATOM 575 C CA . PRO A 1 71 ? 11.068 6.195 0.751 1.00 61.53 71 PRO A CA 1
ATOM 576 C C . PRO A 1 71 ? 9.804 6.766 0.100 1.00 61.53 71 PRO A C 1
ATOM 578 O O . PRO A 1 71 ? 9.436 7.914 0.354 1.00 61.53 71 PRO A O 1
ATOM 581 N N . GLY A 1 72 ? 9.129 5.959 -0.729 1.00 59.47 72 GLY A N 1
ATOM 582 C CA . GLY A 1 72 ? 7.884 6.336 -1.397 1.00 59.47 72 GLY A CA 1
ATOM 583 C C . GLY A 1 72 ? 6.711 6.544 -0.438 1.00 59.47 72 GLY A C 1
ATOM 584 O O . GLY A 1 72 ? 5.834 7.344 -0.741 1.00 59.47 72 GLY A O 1
ATOM 585 N N . ILE A 1 73 ? 6.725 5.881 0.721 1.00 62.19 73 ILE A N 1
ATOM 586 C CA . ILE A 1 73 ? 5.700 6.009 1.764 1.00 62.19 73 ILE A CA 1
ATOM 587 C C . ILE A 1 73 ? 6.041 7.172 2.697 1.00 62.19 73 ILE A C 1
ATOM 589 O O . ILE A 1 73 ? 5.188 8.007 2.982 1.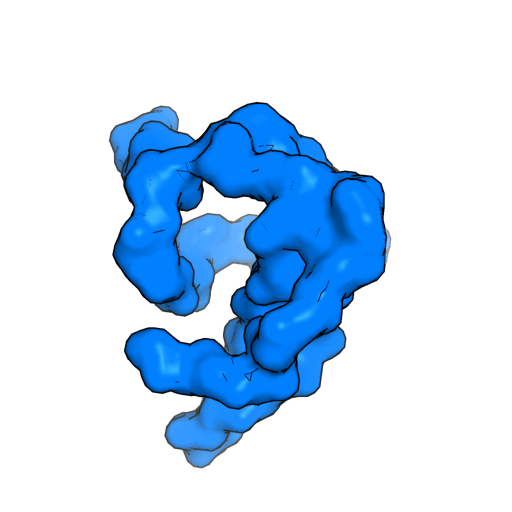00 62.19 73 ILE A O 1
ATOM 593 N N . ALA A 1 74 ? 7.307 7.283 3.113 1.00 59.78 74 ALA A N 1
ATOM 594 C CA . ALA A 1 74 ? 7.764 8.353 4.002 1.00 59.78 74 ALA A CA 1
ATOM 595 C C . ALA A 1 74 ? 7.531 9.758 3.417 1.00 59.78 74 ALA A C 1
ATOM 597 O O . ALA A 1 74 ? 7.204 10.687 4.153 1.00 59.78 74 ALA A O 1
ATOM 598 N N . LYS A 1 75 ? 7.672 9.914 2.093 1.00 56.47 75 LYS A N 1
ATOM 599 C CA . LYS A 1 75 ? 7.434 11.191 1.407 1.00 56.47 75 LYS A CA 1
ATOM 600 C C . LYS A 1 75 ? 5.965 11.625 1.444 1.00 56.47 75 LYS A C 1
ATOM 602 O O . LYS A 1 75 ? 5.708 12.821 1.486 1.00 56.47 75 LYS A O 1
ATOM 607 N N . GLU A 1 76 ? 5.038 10.673 1.429 1.00 56.81 76 GLU A N 1
ATOM 608 C CA . GLU A 1 76 ? 3.602 10.959 1.396 1.00 56.81 76 GLU A CA 1
ATOM 609 C C . GLU A 1 76 ? 3.032 11.172 2.804 1.00 56.81 76 GLU A C 1
ATOM 611 O O . GLU A 1 76 ? 2.225 12.070 3.008 1.00 56.81 76 GLU A O 1
ATOM 616 N N . ILE A 1 77 ? 3.517 10.421 3.800 1.00 54.34 77 ILE A N 1
ATOM 617 C CA . ILE A 1 77 ? 3.133 10.613 5.211 1.00 54.34 77 ILE A CA 1
ATOM 618 C C . ILE A 1 77 ? 3.621 11.975 5.748 1.00 54.34 77 ILE A C 1
ATOM 620 O O . ILE A 1 77 ? 3.001 12.545 6.636 1.00 54.34 77 ILE A O 1
ATOM 624 N N . ALA A 1 78 ? 4.713 12.525 5.205 1.00 47.62 78 ALA A N 1
ATOM 625 C CA . ALA A 1 78 ? 5.264 13.822 5.613 1.00 47.62 78 ALA A CA 1
ATOM 626 C C . ALA A 1 78 ? 4.580 15.051 4.968 1.00 47.62 78 ALA A C 1
ATOM 628 O O . ALA A 1 78 ? 5.059 16.169 5.164 1.00 47.62 78 ALA A O 1
ATOM 629 N N . LEU A 1 79 ? 3.527 14.860 4.162 1.00 41.75 79 LEU A N 1
ATOM 630 C CA . LEU A 1 79 ? 2.794 15.937 3.475 1.00 41.75 79 LEU A CA 1
ATOM 631 C C . LEU A 1 79 ? 1.486 16.357 4.177 1.00 41.75 79 LEU A C 1
ATOM 633 O O . LEU A 1 79 ? 0.750 17.171 3.615 1.00 41.75 79 LEU A O 1
ATOM 637 N N . GLU A 1 80 ? 1.229 15.866 5.394 1.00 38.22 80 GLU A N 1
ATOM 638 C CA . GLU A 1 80 ? 0.202 16.402 6.309 1.00 38.22 80 GLU A CA 1
ATOM 639 C C . GLU A 1 80 ? 0.785 17.374 7.345 1.00 38.22 80 GLU A C 1
ATOM 641 O O . GLU A 1 80 ? 1.831 17.054 7.960 1.00 38.22 80 GLU A O 1
#